Protein AF-A0A357M5N4-F1 (afdb_monomer_lite)

pLDDT: mean 82.16, std 16.51, range [43.53, 98.31]

Structure (mmCIF, N/CA/C/O backbone):
data_AF-A0A357M5N4-F1
#
_entry.id   AF-A0A357M5N4-F1
#
loop_
_atom_site.group_PDB
_atom_site.id
_atom_site.type_symbol
_atom_site.label_atom_id
_atom_site.label_alt_id
_atom_site.label_comp_id
_atom_site.label_asym_id
_atom_site.label_entity_id
_atom_site.label_seq_id
_atom_site.pdbx_PDB_ins_code
_atom_site.Cartn_x
_atom_site.Cartn_y
_atom_site.Cartn_z
_atom_site.occupancy
_atom_site.B_iso_or_equiv
_atom_site.auth_seq_id
_atom_site.auth_comp_id
_atom_site.auth_asym_id
_atom_site.auth_atom_id
_atom_site.pdbx_PDB_model_num
ATOM 1 N N . ASP A 1 1 ? 18.218 -0.589 8.675 1.00 74.56 1 ASP A N 1
ATOM 2 C CA . ASP A 1 1 ? 18.229 -2.055 8.891 1.00 74.56 1 ASP A CA 1
ATOM 3 C C . ASP A 1 1 ? 18.122 -2.624 7.501 1.00 74.56 1 ASP A C 1
ATOM 5 O O . ASP A 1 1 ? 17.071 -2.484 6.873 1.00 74.56 1 ASP A O 1
ATOM 9 N N . SER A 1 2 ? 19.260 -3.066 6.977 1.00 83.75 2 SER A N 1
ATOM 10 C CA . SER A 1 2 ? 19.435 -3.181 5.534 1.00 83.75 2 SER A CA 1
ATOM 11 C C . SER A 1 2 ? 18.767 -4.439 4.993 1.00 83.75 2 SER A C 1
ATOM 13 O O . SER A 1 2 ? 18.596 -5.439 5.700 1.00 83.75 2 SER A O 1
ATOM 15 N N . LEU A 1 3 ? 18.410 -4.431 3.708 1.00 82.31 3 LEU A N 1
ATOM 16 C CA . LEU A 1 3 ? 17.945 -5.653 3.050 1.00 82.31 3 LEU A CA 1
ATOM 17 C C . LEU A 1 3 ? 19.020 -6.753 3.063 1.00 82.31 3 LEU A C 1
ATOM 19 O O . LEU A 1 3 ? 18.677 -7.938 3.125 1.00 82.31 3 LEU A O 1
ATOM 23 N N . MET A 1 4 ? 20.305 -6.373 3.064 1.00 81.50 4 MET A N 1
ATOM 24 C CA . MET A 1 4 ? 21.443 -7.290 3.184 1.00 81.50 4 MET A CA 1
ATOM 25 C C . MET A 1 4 ? 21.457 -8.012 4.531 1.00 81.50 4 MET A C 1
ATOM 27 O O . MET A 1 4 ? 21.519 -9.242 4.557 1.00 81.50 4 MET A O 1
ATOM 31 N N . ASP A 1 5 ? 21.308 -7.276 5.636 1.00 85.12 5 ASP A N 1
ATOM 32 C CA . ASP A 1 5 ? 21.256 -7.851 6.989 1.00 85.12 5 ASP A CA 1
ATOM 33 C C . ASP A 1 5 ? 20.103 -8.858 7.133 1.00 85.12 5 ASP A C 1
ATOM 35 O O . ASP A 1 5 ? 20.180 -9.824 7.896 1.00 85.12 5 ASP A O 1
ATOM 39 N N . ARG A 1 6 ? 19.039 -8.659 6.348 1.00 82.38 6 ARG A N 1
ATOM 40 C CA . ARG A 1 6 ? 17.822 -9.477 6.341 1.00 82.38 6 ARG A CA 1
ATOM 41 C C . ARG A 1 6 ? 17.818 -10.597 5.302 1.00 82.38 6 ARG A C 1
ATOM 43 O O . ARG A 1 6 ? 16.888 -11.400 5.304 1.00 82.38 6 ARG A O 1
ATOM 50 N N . SER A 1 7 ? 18.830 -10.685 4.434 1.00 83.12 7 SER A N 1
ATOM 51 C CA . SER A 1 7 ? 18.854 -11.616 3.290 1.00 83.12 7 SER A CA 1
ATOM 52 C C . SER A 1 7 ? 17.634 -11.472 2.357 1.00 83.12 7 SER A C 1
ATOM 54 O O . SER A 1 7 ? 17.100 -12.465 1.866 1.00 83.12 7 SER A O 1
ATOM 56 N N . GLN A 1 8 ? 17.168 -10.236 2.136 1.00 83.56 8 GLN A N 1
ATOM 57 C CA . GLN A 1 8 ? 15.992 -9.906 1.310 1.00 83.56 8 GLN A CA 1
ATOM 58 C C . GLN A 1 8 ? 16.337 -9.055 0.076 1.00 83.56 8 GLN A C 1
ATOM 60 O O . GLN A 1 8 ? 15.457 -8.412 -0.493 1.00 83.56 8 GLN A O 1
ATOM 65 N N . THR A 1 9 ? 17.603 -9.025 -0.334 1.00 82.50 9 THR A N 1
ATOM 66 C CA . THR A 1 9 ? 18.056 -8.250 -1.494 1.00 82.50 9 THR A CA 1
ATOM 67 C C . THR A 1 9 ? 17.579 -8.856 -2.815 1.00 82.50 9 THR A C 1
ATOM 69 O O . THR A 1 9 ? 17.502 -10.077 -2.967 1.00 82.50 9 THR A O 1
ATOM 72 N N . ALA A 1 10 ? 17.291 -8.007 -3.807 1.00 80.31 10 ALA A N 1
ATOM 73 C CA . ALA A 1 10 ? 16.985 -8.453 -5.171 1.00 80.31 10 ALA A CA 1
ATOM 74 C C . ALA A 1 10 ? 18.240 -8.850 -5.983 1.00 80.31 10 ALA A C 1
ATOM 76 O O . ALA A 1 10 ? 18.123 -9.439 -7.059 1.00 80.31 10 ALA A O 1
ATOM 77 N N . GLY A 1 11 ? 19.436 -8.540 -5.474 1.00 80.94 11 GLY A N 1
ATOM 78 C CA . GLY A 1 11 ? 20.732 -8.839 -6.081 1.00 80.94 11 GLY A CA 1
ATOM 79 C C . GLY A 1 11 ? 21.890 -8.380 -5.192 1.00 80.94 11 GLY A C 1
ATOM 80 O O . GLY A 1 11 ? 21.672 -7.837 -4.111 1.00 80.94 11 GLY A O 1
ATOM 81 N N . GLU A 1 12 ? 23.125 -8.601 -5.643 1.00 73.19 12 GLU A N 1
ATOM 82 C CA . GLU A 1 12 ? 24.335 -8.204 -4.898 1.00 73.19 12 GLU A CA 1
ATOM 83 C C . GLU A 1 12 ? 24.498 -6.676 -4.795 1.00 73.19 12 GLU A C 1
ATOM 85 O O . GLU A 1 12 ? 25.132 -6.196 -3.859 1.00 73.19 12 GLU A O 1
ATOM 90 N N . ASP A 1 13 ? 23.854 -5.926 -5.695 1.00 75.12 13 ASP A N 1
ATOM 91 C CA . ASP A 1 13 ? 23.895 -4.460 -5.761 1.00 75.12 13 ASP A CA 1
ATOM 92 C C . ASP A 1 13 ? 22.658 -3.771 -5.133 1.00 75.12 13 ASP A C 1
ATOM 94 O O . ASP A 1 13 ? 22.431 -2.581 -5.347 1.00 75.12 13 ASP A O 1
ATOM 98 N N . ASP A 1 14 ? 21.820 -4.497 -4.380 1.00 77.56 14 ASP A N 1
ATOM 99 C CA . ASP A 1 14 ? 20.644 -3.924 -3.705 1.00 77.56 14 ASP A CA 1
ATOM 100 C C . ASP A 1 14 ? 21.005 -3.467 -2.283 1.00 77.56 14 ASP A C 1
ATOM 102 O O . ASP A 1 14 ? 20.944 -4.232 -1.317 1.00 77.56 14 ASP A O 1
ATOM 106 N N . PHE A 1 15 ? 21.427 -2.206 -2.179 1.00 78.69 15 PHE A N 1
ATOM 107 C CA . PHE A 1 15 ? 21.901 -1.573 -0.942 1.00 78.69 15 PHE A CA 1
ATOM 108 C C . PHE A 1 15 ? 20.810 -0.826 -0.160 1.00 78.69 15 PHE A C 1
ATOM 110 O O . PHE A 1 15 ? 21.134 -0.097 0.775 1.00 78.69 15 PHE A O 1
ATOM 117 N N . ARG A 1 16 ? 19.535 -0.967 -0.545 1.00 81.69 16 ARG A N 1
ATOM 118 C CA . ARG A 1 16 ? 18.425 -0.254 0.102 1.00 81.69 16 ARG A CA 1
ATOM 119 C C . ARG A 1 16 ? 18.226 -0.702 1.547 1.00 81.69 16 ARG A C 1
ATOM 121 O O . ARG A 1 16 ? 18.453 -1.870 1.900 1.00 81.69 16 ARG A O 1
ATOM 128 N N . ASP A 1 17 ? 17.737 0.212 2.378 1.00 86.31 17 ASP A N 1
ATOM 129 C CA . ASP A 1 17 ? 17.180 -0.153 3.671 1.00 86.31 17 ASP A CA 1
ATOM 130 C C . ASP A 1 17 ? 15.773 -0.750 3.504 1.00 86.31 17 ASP A C 1
ATOM 132 O O . ASP A 1 17 ? 15.078 -0.552 2.504 1.00 86.31 17 ASP A O 1
ATOM 136 N N . ILE A 1 18 ? 15.316 -1.504 4.510 1.00 83.62 18 ILE A N 1
ATOM 137 C CA . ILE A 1 18 ? 13.945 -2.039 4.510 1.00 83.62 18 ILE A CA 1
ATOM 138 C C . ILE A 1 18 ? 12.886 -0.927 4.456 1.00 83.62 18 ILE A C 1
ATOM 140 O O . ILE A 1 18 ? 11.804 -1.149 3.922 1.00 83.62 18 ILE A O 1
ATOM 144 N N . GLY A 1 19 ? 13.188 0.247 5.019 1.00 84.50 19 GLY A N 1
ATOM 145 C CA . GLY A 1 19 ? 12.302 1.411 4.993 1.00 84.50 19 GLY A CA 1
ATOM 146 C C . GLY A 1 19 ? 12.066 1.894 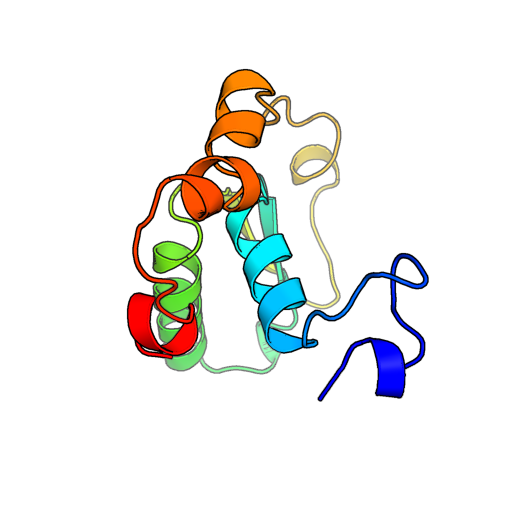3.567 1.00 84.50 19 GLY A C 1
ATOM 147 O O . GLY A 1 19 ? 10.917 1.946 3.136 1.00 84.50 19 GLY A O 1
ATOM 14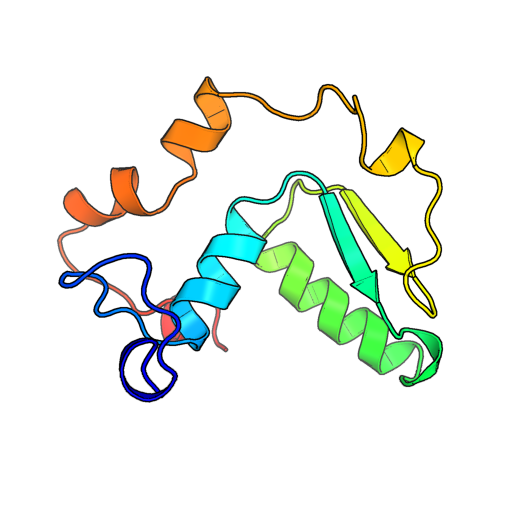8 N N . ASP A 1 20 ? 13.149 2.131 2.831 1.00 82.81 20 ASP A N 1
ATOM 149 C CA . ASP A 1 20 ? 13.128 2.610 1.447 1.00 82.81 20 ASP A CA 1
ATOM 150 C C . ASP A 1 20 ? 12.326 1.655 0.553 1.00 82.81 20 ASP A C 1
ATOM 152 O O . ASP A 1 20 ? 11.411 2.068 -0.153 1.00 82.81 20 ASP A O 1
ATOM 156 N N . LEU A 1 21 ? 12.564 0.341 0.674 1.00 84.94 21 LEU A N 1
ATOM 157 C CA . LEU A 1 21 ? 11.803 -0.662 -0.080 1.00 84.94 21 LEU A CA 1
ATOM 158 C C . LEU A 1 21 ? 10.295 -0.617 0.223 1.00 84.94 21 LEU A C 1
ATOM 160 O O . LEU A 1 21 ? 9.475 -0.847 -0.667 1.00 84.94 21 LEU A O 1
ATOM 164 N N . LEU A 1 22 ? 9.911 -0.393 1.481 1.00 86.31 22 LEU A N 1
ATOM 165 C CA . LEU A 1 22 ? 8.498 -0.319 1.854 1.00 86.31 22 LEU A CA 1
ATOM 166 C C . LEU A 1 22 ? 7.839 0.948 1.302 1.00 86.31 22 LEU A C 1
ATOM 168 O O . LEU A 1 22 ? 6.676 0.888 0.903 1.00 86.31 22 LEU A O 1
ATOM 172 N N . ILE A 1 23 ? 8.570 2.063 1.255 1.00 87.56 23 ILE A N 1
ATOM 173 C CA . ILE A 1 23 ? 8.099 3.312 0.650 1.00 87.56 23 ILE A CA 1
ATOM 174 C C . ILE A 1 23 ? 7.927 3.121 -0.862 1.00 87.56 23 ILE A C 1
ATOM 176 O O . ILE A 1 23 ? 6.814 3.320 -1.352 1.00 87.56 23 ILE A O 1
ATOM 180 N N . ASP A 1 24 ? 8.940 2.589 -1.558 1.00 84.62 24 ASP A N 1
ATOM 181 C CA . ASP A 1 24 ? 8.896 2.248 -2.993 1.00 84.62 24 ASP A CA 1
ATOM 182 C C . ASP A 1 24 ? 7.625 1.453 -3.355 1.00 84.62 24 ASP A C 1
ATOM 184 O O . ASP A 1 24 ? 6.931 1.719 -4.342 1.00 84.62 24 ASP A O 1
ATOM 188 N N . GLN A 1 25 ? 7.296 0.440 -2.547 1.00 88.75 25 GLN A N 1
ATOM 189 C CA . GLN A 1 25 ? 6.133 -0.420 -2.775 1.00 88.75 25 GLN A CA 1
ATOM 190 C C . GLN A 1 25 ? 4.799 0.311 -2.588 1.00 88.75 25 GLN A C 1
ATOM 192 O O . GLN A 1 25 ? 3.832 0.002 -3.285 1.00 88.75 25 GLN A O 1
ATOM 197 N N . ILE A 1 26 ? 4.725 1.264 -1.656 1.00 91.88 26 ILE A N 1
ATOM 198 C CA . ILE A 1 26 ? 3.526 2.082 -1.437 1.00 91.88 26 ILE A CA 1
ATOM 199 C C . ILE A 1 26 ? 3.359 3.076 -2.590 1.00 91.88 26 ILE A C 1
ATOM 201 O O . ILE A 1 26 ? 2.264 3.198 -3.138 1.00 91.88 26 ILE A O 1
ATOM 205 N N . GLU A 1 27 ? 4.431 3.751 -2.994 1.00 88.81 27 GLU A N 1
ATOM 206 C CA . GLU A 1 27 ? 4.403 4.787 -4.032 1.00 88.81 27 GLU A CA 1
ATOM 207 C C . GLU A 1 27 ? 4.100 4.244 -5.429 1.00 88.81 27 GLU A C 1
ATOM 209 O O . GLU A 1 27 ? 3.541 4.951 -6.262 1.00 88.81 27 GLU A O 1
ATOM 214 N N . THR A 1 28 ? 4.409 2.980 -5.701 1.00 84.69 28 THR A N 1
ATOM 215 C CA . THR A 1 28 ? 4.212 2.386 -7.033 1.00 84.69 28 THR A CA 1
ATOM 216 C C . THR A 1 28 ? 2.929 1.567 -7.169 1.00 84.69 28 THR A C 1
ATOM 218 O O . THR A 1 28 ? 2.631 1.073 -8.257 1.00 84.69 28 THR A O 1
ATOM 221 N N . CYS A 1 29 ? 2.144 1.410 -6.097 1.00 91.19 29 CYS A N 1
ATOM 222 C CA . CYS A 1 29 ? 0.953 0.565 -6.136 1.00 91.19 29 CYS A CA 1
ATOM 223 C C . CYS A 1 29 ? -0.263 1.253 -6.785 1.00 91.19 29 CYS A C 1
ATOM 225 O O . CYS A 1 29 ? -0.557 2.419 -6.534 1.00 91.19 29 CYS A O 1
ATOM 227 N N . ASP A 1 30 ? -1.040 0.484 -7.554 1.00 93.31 30 ASP A N 1
ATOM 228 C CA . ASP A 1 30 ? -2.363 0.902 -8.044 1.00 93.31 30 ASP A CA 1
ATOM 229 C C . ASP A 1 30 ? -3.479 0.610 -7.025 1.00 93.31 30 ASP A C 1
ATOM 231 O O . ASP A 1 30 ? -4.527 1.265 -6.997 1.00 93.31 30 ASP A O 1
ATOM 235 N N . VAL A 1 31 ? -3.277 -0.413 -6.190 1.00 95.94 31 VAL A N 1
ATOM 236 C CA . VAL A 1 31 ? -4.225 -0.868 -5.170 1.00 95.94 31 VAL A CA 1
ATOM 237 C C . VAL A 1 31 ? -3.464 -1.145 -3.878 1.00 95.94 31 VAL A C 1
ATOM 239 O O . VAL A 1 31 ? -2.552 -1.970 -3.858 1.00 95.94 31 VAL A O 1
ATOM 242 N N . LEU A 1 32 ? -3.871 -0.484 -2.794 1.00 96.12 32 LEU A N 1
ATOM 243 C CA . LEU A 1 32 ? -3.277 -0.604 -1.468 1.00 96.12 32 LEU A CA 1
ATOM 244 C C . LEU A 1 32 ? -4.268 -1.261 -0.504 1.00 96.12 32 LEU A C 1
ATOM 246 O O . LEU A 1 32 ? -5.317 -0.699 -0.184 1.00 96.12 32 LEU A O 1
ATOM 250 N N . LEU A 1 33 ? -3.929 -2.457 -0.024 1.00 97.50 33 LEU A N 1
ATOM 251 C CA . LEU A 1 33 ? -4.735 -3.182 0.955 1.00 97.50 33 LEU A CA 1
ATOM 252 C C . LEU A 1 33 ? -4.206 -2.886 2.354 1.00 97.50 33 LEU A C 1
ATOM 254 O O . LEU A 1 33 ? -3.180 -3.425 2.768 1.00 97.50 33 LEU A O 1
ATOM 258 N N . LEU A 1 34 ? -4.937 -2.065 3.102 1.00 97.25 34 LEU A N 1
ATOM 259 C CA . LEU A 1 34 ? -4.662 -1.835 4.510 1.00 97.25 34 LEU A CA 1
ATOM 260 C C . LEU A 1 34 ? -5.292 -2.977 5.315 1.00 97.25 34 LEU A C 1
ATOM 262 O O . LEU A 1 34 ? -6.508 -3.034 5.473 1.00 97.25 34 LEU A O 1
ATOM 266 N N . ASN A 1 35 ? -4.482 -3.941 5.753 1.00 97.69 35 ASN A N 1
ATOM 267 C CA . ASN A 1 35 ? -4.950 -5.129 6.474 1.00 97.69 35 ASN A CA 1
ATOM 268 C C . ASN A 1 35 ? -4.814 -4.986 7.994 1.00 97.69 35 ASN A C 1
ATOM 270 O O . ASN A 1 35 ? -4.004 -4.202 8.482 1.00 97.69 35 ASN A O 1
ATOM 274 N N . LYS A 1 36 ? -5.555 -5.829 8.724 1.00 97.56 36 LYS A N 1
ATOM 275 C CA . LYS A 1 36 ? -5.650 -5.856 10.192 1.00 97.56 36 LYS A CA 1
ATOM 276 C C . LYS A 1 36 ? -6.324 -4.614 10.770 1.00 97.56 36 LYS A C 1
ATOM 278 O O . LYS A 1 36 ? -5.982 -4.167 11.864 1.00 97.56 36 LYS A O 1
ATOM 283 N N . CYS A 1 37 ? -7.286 -4.051 10.039 1.00 97.50 37 CYS A N 1
ATOM 284 C CA . CYS A 1 37 ? -8.027 -2.883 10.510 1.00 97.50 37 CYS A CA 1
ATOM 285 C C . CYS A 1 37 ? -8.844 -3.158 11.783 1.00 97.50 37 CYS A C 1
ATOM 287 O O . CYS A 1 37 ? -9.262 -2.222 12.443 1.00 97.50 37 CYS A O 1
ATOM 289 N N . ASP A 1 38 ? -9.052 -4.422 12.148 1.00 97.56 38 ASP A N 1
ATOM 290 C CA . ASP A 1 38 ? -9.688 -4.845 13.395 1.00 97.56 38 ASP A CA 1
ATOM 291 C C . ASP A 1 38 ? -8.816 -4.644 14.647 1.00 97.56 38 ASP A C 1
ATOM 293 O O . ASP A 1 38 ? -9.327 -4.748 15.759 1.00 97.56 38 ASP A O 1
ATOM 297 N N . LEU A 1 39 ? -7.517 -4.369 14.487 1.00 97.75 39 LEU A N 1
ATOM 298 C CA . LEU A 1 39 ? -6.580 -4.199 15.603 1.00 97.75 39 LEU A CA 1
ATOM 299 C C . LEU A 1 39 ? -6.363 -2.739 16.024 1.00 97.75 39 LEU A C 1
ATOM 301 O O . LEU A 1 39 ? -5.613 -2.504 16.970 1.00 97.75 39 LEU A O 1
ATOM 305 N N . LEU A 1 40 ? -6.954 -1.778 15.312 1.00 96.19 40 LEU A N 1
ATOM 306 C CA . LEU A 1 40 ? -6.781 -0.348 15.563 1.00 96.19 40 LEU A CA 1
ATOM 307 C C . LEU A 1 40 ? -8.133 0.331 15.755 1.00 96.19 40 LEU A C 1
ATOM 309 O O . LEU A 1 40 ? -9.136 -0.069 15.163 1.00 96.19 40 LEU A O 1
ATOM 313 N N . GLU A 1 41 ? -8.131 1.404 16.539 1.00 97.81 41 GLU A N 1
ATOM 314 C CA . GLU A 1 41 ? -9.293 2.276 16.652 1.00 97.81 41 GLU A CA 1
ATOM 315 C C . GLU A 1 41 ? -9.471 3.112 15.375 1.00 97.81 41 GLU A C 1
ATOM 317 O O . GLU A 1 41 ? -8.519 3.433 14.657 1.00 97.81 41 GLU A O 1
ATOM 322 N N . GLU A 1 42 ? -10.707 3.535 15.111 1.00 97.00 42 GLU A N 1
ATOM 323 C CA . GLU A 1 42 ? -11.065 4.272 13.892 1.00 97.00 42 GLU A CA 1
ATOM 324 C C . GLU A 1 42 ? -10.239 5.561 13.709 1.00 97.00 42 GLU A C 1
ATOM 326 O O . GLU A 1 42 ? -9.866 5.928 12.595 1.00 97.00 42 GLU A O 1
ATOM 331 N N . GLU A 1 43 ? -9.899 6.251 14.802 1.00 97.56 43 GLU A N 1
ATOM 332 C CA . GLU A 1 43 ? -9.060 7.454 14.756 1.00 97.56 43 GLU A CA 1
ATOM 333 C C . GLU A 1 43 ? -7.625 7.148 14.295 1.00 97.56 43 GLU A C 1
ATOM 335 O O . GLU A 1 43 ? -7.037 7.919 13.532 1.00 97.56 43 GLU A O 1
ATOM 340 N N . GLU A 1 44 ? -7.057 6.026 14.736 1.00 97.62 44 GLU A N 1
ATOM 341 C CA . GLU A 1 44 ? -5.706 5.607 14.365 1.00 97.62 44 GLU A CA 1
ATOM 342 C C . GLU A 1 44 ? -5.658 5.157 12.903 1.00 97.62 44 GLU A C 1
ATOM 344 O O . GLU A 1 44 ? -4.743 5.545 12.173 1.00 97.62 44 GLU A O 1
ATOM 349 N N . LEU A 1 45 ? -6.687 4.433 12.446 1.00 97.62 45 LEU A N 1
ATOM 350 C CA . LEU A 1 45 ? -6.850 4.078 11.035 1.00 97.62 45 LEU A CA 1
ATOM 351 C C . LEU A 1 45 ? -6.911 5.319 10.148 1.00 97.62 45 LEU A C 1
ATOM 353 O O . LEU A 1 45 ? -6.206 5.387 9.146 1.00 97.62 45 LEU A O 1
ATOM 357 N N . ASN A 1 46 ? -7.689 6.329 10.535 1.00 96.75 46 ASN A N 1
ATOM 358 C CA . ASN A 1 46 ? -7.804 7.565 9.763 1.00 96.75 46 ASN A CA 1
ATOM 359 C C . ASN A 1 46 ? -6.471 8.328 9.678 1.00 96.75 46 ASN A C 1
ATOM 361 O O . ASN A 1 46 ? -6.146 8.888 8.630 1.00 96.75 46 ASN A O 1
ATOM 365 N N . LYS A 1 47 ? -5.670 8.331 10.754 1.00 96.94 47 LYS A N 1
ATOM 366 C CA . LYS A 1 47 ? -4.316 8.914 10.736 1.00 96.94 47 LYS A CA 1
ATOM 367 C C . LYS A 1 47 ? -3.396 8.151 9.787 1.00 96.94 47 LYS A C 1
ATOM 369 O O . LYS A 1 47 ? -2.709 8.778 8.983 1.00 96.94 47 LYS A O 1
ATOM 374 N N . LEU A 1 48 ? -3.409 6.821 9.852 1.00 95.69 48 LEU A N 1
ATOM 375 C CA . LEU A 1 48 ? -2.602 5.976 8.976 1.00 95.69 48 LEU A CA 1
ATOM 376 C C . LEU A 1 48 ? -2.996 6.155 7.506 1.00 95.69 48 LEU A C 1
ATOM 378 O O . LEU 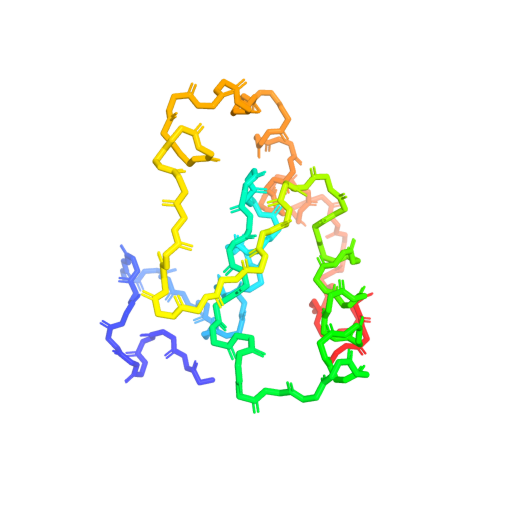A 1 48 ? -2.135 6.354 6.654 1.00 95.69 48 LEU A O 1
ATOM 382 N N . GLU A 1 49 ? -4.292 6.174 7.207 1.00 96.38 49 GLU A N 1
ATOM 383 C CA . GLU A 1 49 ? -4.784 6.436 5.856 1.00 96.38 49 GLU A CA 1
ATOM 384 C C . GLU A 1 49 ? -4.386 7.817 5.350 1.00 96.38 49 GLU A C 1
ATOM 386 O O . GLU A 1 49 ? -4.034 7.946 4.182 1.00 96.38 49 GLU A O 1
ATOM 391 N N . ALA A 1 50 ? -4.381 8.842 6.204 1.00 95.81 50 ALA A N 1
ATOM 392 C CA . ALA A 1 50 ? -3.921 10.168 5.809 1.00 95.81 50 ALA A CA 1
ATOM 393 C C . ALA A 1 50 ? -2.436 10.171 5.403 1.00 95.81 50 ALA A C 1
ATOM 395 O O . ALA A 1 50 ? -2.075 10.863 4.454 1.00 95.81 50 ALA A O 1
ATOM 396 N N . VAL A 1 51 ? -1.585 9.392 6.081 1.00 94.44 51 VAL A N 1
ATOM 397 C CA . VAL A 1 51 ? -0.173 9.218 5.696 1.00 94.44 51 VAL A CA 1
ATOM 398 C C . VAL A 1 51 ? -0.067 8.451 4.378 1.00 94.44 51 VAL A C 1
ATOM 400 O O . VAL A 1 51 ? 0.560 8.935 3.439 1.00 94.44 51 VAL A O 1
ATOM 403 N N . LEU A 1 52 ? -0.750 7.311 4.258 1.00 94.75 52 LEU A N 1
ATOM 404 C CA . LEU A 1 52 ? -0.741 6.490 3.041 1.00 94.75 52 LEU A CA 1
ATOM 405 C C . LEU A 1 52 ? -1.262 7.257 1.818 1.00 94.75 52 LEU A C 1
ATOM 407 O O . LEU A 1 52 ? -0.743 7.096 0.720 1.00 94.75 52 LEU A O 1
ATOM 411 N N . ARG A 1 53 ? -2.249 8.139 2.005 1.00 94.06 53 ARG A N 1
ATOM 412 C CA . ARG A 1 53 ? -2.781 9.009 0.948 1.00 94.06 53 ARG A CA 1
ATOM 413 C C . ARG A 1 53 ? -1.828 10.117 0.521 1.00 94.06 53 ARG A C 1
ATOM 415 O O . ARG A 1 53 ? -1.965 10.592 -0.600 1.00 94.06 53 ARG A O 1
ATOM 422 N N . LYS A 1 54 ? -0.901 10.544 1.381 1.00 91.62 54 LYS A N 1
ATOM 423 C CA . LYS A 1 54 ? 0.162 11.477 0.983 1.00 91.62 54 LYS A CA 1
ATOM 424 C C . LYS A 1 54 ? 1.205 10.779 0.117 1.00 91.62 54 LYS A C 1
ATOM 426 O O . LYS A 1 54 ? 1.583 11.344 -0.898 1.00 91.62 54 LYS A O 1
ATOM 431 N N . LEU A 1 55 ? 1.603 9.567 0.508 1.00 89.62 55 LEU A N 1
ATOM 432 C CA . LEU A 1 55 ? 2.577 8.755 -0.227 1.00 89.62 55 LEU A CA 1
ATOM 433 C C . LEU A 1 55 ? 2.021 8.284 -1.574 1.00 89.62 55 LEU A C 1
ATOM 435 O O . LEU A 1 55 ? 2.684 8.372 -2.597 1.00 89.62 55 LEU A O 1
ATOM 439 N N . GLN A 1 56 ? 0.769 7.824 -1.594 1.00 91.81 56 GLN A N 1
ATOM 440 C CA . GLN A 1 56 ? 0.121 7.351 -2.811 1.00 91.81 56 GLN A CA 1
ATOM 441 C C . GLN A 1 56 ? -1.316 7.900 -2.927 1.00 91.81 56 GLN A C 1
ATOM 443 O O . GLN A 1 56 ? -2.293 7.275 -2.490 1.00 91.81 56 GLN A O 1
ATOM 448 N N . PRO A 1 57 ? -1.475 9.090 -3.537 1.00 91.44 57 PRO A N 1
ATOM 449 C CA . PRO A 1 57 ? -2.766 9.769 -3.641 1.00 91.44 57 PRO A CA 1
ATOM 450 C C . PRO A 1 57 ? -3.780 9.050 -4.534 1.00 91.44 57 PRO A C 1
ATOM 452 O O . PRO A 1 57 ? -4.987 9.174 -4.318 1.00 91.44 57 PRO A O 1
ATOM 455 N N . THR A 1 58 ? -3.306 8.317 -5.543 1.00 90.81 58 THR A N 1
ATOM 456 C CA . THR A 1 58 ? -4.142 7.802 -6.636 1.00 90.81 58 THR A CA 1
ATOM 457 C C . THR A 1 58 ? -4.552 6.344 -6.474 1.00 90.81 58 THR A C 1
ATOM 459 O O . THR A 1 58 ? -5.568 5.949 -7.050 1.00 90.81 58 THR A O 1
ATOM 462 N N . ALA A 1 59 ? -3.841 5.562 -5.655 1.00 93.50 59 ALA A N 1
ATOM 463 C CA . ALA A 1 59 ? -4.174 4.154 -5.470 1.00 93.50 59 ALA A CA 1
ATOM 464 C C . ALA A 1 59 ? -5.576 3.954 -4.893 1.00 93.50 59 ALA A C 1
ATOM 466 O O . ALA A 1 59 ? -6.086 4.722 -4.067 1.00 93.50 59 ALA A O 1
ATOM 467 N N . LYS A 1 60 ? -6.192 2.837 -5.260 1.00 95.44 60 LYS A N 1
ATOM 468 C CA . LYS A 1 60 ? -7.387 2.347 -4.584 1.00 95.44 60 LYS A CA 1
ATOM 469 C C . LYS A 1 60 ? -6.999 1.807 -3.204 1.00 95.44 60 LYS A C 1
ATOM 471 O O . LYS A 1 60 ? -6.360 0.768 -3.116 1.00 95.44 60 LYS A O 1
ATOM 476 N N . LEU A 1 61 ? -7.396 2.495 -2.133 1.00 96.69 61 LEU A N 1
ATOM 477 C CA . LEU A 1 61 ? -7.149 2.056 -0.755 1.00 96.69 61 LEU A CA 1
ATOM 478 C C . LEU A 1 61 ? -8.337 1.234 -0.246 1.00 96.69 61 LEU A C 1
ATOM 480 O O . LEU A 1 61 ? -9.474 1.706 -0.295 1.00 96.69 61 LEU A O 1
ATOM 484 N N . ILE A 1 62 ? -8.072 0.022 0.242 1.00 97.62 62 ILE A N 1
ATOM 485 C CA . ILE A 1 62 ? -9.088 -0.921 0.724 1.00 97.62 62 ILE A CA 1
ATOM 486 C C . ILE A 1 62 ? -8.726 -1.373 2.141 1.00 97.62 62 ILE A C 1
ATOM 488 O O . ILE A 1 62 ? -7.684 -1.995 2.347 1.00 97.62 62 ILE A O 1
ATOM 492 N N . ARG A 1 63 ? -9.604 -1.101 3.114 1.00 97.62 63 ARG A N 1
ATOM 493 C CA . ARG A 1 63 ? -9.501 -1.668 4.467 1.00 97.62 63 ARG A CA 1
ATOM 494 C C . ARG A 1 63 ? -9.883 -3.141 4.453 1.00 97.62 63 ARG A C 1
ATOM 496 O O . ARG A 1 63 ? -10.897 -3.514 3.866 1.00 97.62 63 ARG A O 1
ATOM 503 N N . THR A 1 64 ? -9.101 -3.972 5.130 1.00 98.31 64 THR A N 1
ATOM 504 C CA . THR A 1 64 ? -9.310 -5.422 5.183 1.00 98.31 64 THR A CA 1
ATOM 505 C C . THR A 1 64 ? -9.016 -5.989 6.571 1.00 98.31 64 THR A C 1
ATOM 507 O O . THR A 1 64 ? -8.265 -5.425 7.370 1.00 98.31 64 THR A O 1
ATOM 510 N N . VAL A 1 65 ? -9.624 -7.141 6.849 1.00 98.19 65 VAL A N 1
ATOM 511 C CA . VAL A 1 65 ? -9.398 -7.955 8.048 1.00 98.19 65 VAL A CA 1
ATOM 512 C C . VAL A 1 65 ? -9.085 -9.367 7.576 1.00 98.19 65 VAL A C 1
ATOM 514 O O . VAL A 1 65 ? -9.787 -9.900 6.715 1.00 98.19 65 VAL A O 1
ATOM 517 N N . ASN A 1 66 ? -8.016 -9.970 8.101 1.00 97.25 66 ASN A N 1
ATOM 518 C CA . ASN A 1 66 ? -7.518 -11.283 7.666 1.00 97.25 66 ASN A CA 1
ATOM 519 C C . ASN A 1 66 ? -7.273 -11.397 6.143 1.00 97.25 66 ASN A C 1
ATOM 521 O O . ASN A 1 66 ? -7.358 -12.487 5.583 1.00 97.25 66 ASN A O 1
ATOM 525 N N . GLY A 1 67 ? -6.980 -10.279 5.467 1.00 96.12 67 GLY A N 1
ATOM 526 C CA . GLY A 1 67 ? -6.727 -10.233 4.022 1.00 96.12 67 GLY A CA 1
ATOM 527 C C . GLY A 1 67 ? -7.954 -10.498 3.142 1.00 96.12 67 GLY A C 1
ATOM 528 O O . GLY A 1 67 ? -7.801 -10.777 1.956 1.00 96.12 67 GLY A O 1
ATOM 529 N N . VAL A 1 68 ? -9.167 -10.438 3.698 1.00 97.94 68 VAL A N 1
ATOM 530 C CA . VAL A 1 68 ? -10.399 -10.661 2.931 1.00 97.94 68 VAL A CA 1
ATOM 531 C C . VAL A 1 68 ? -10.670 -9.465 2.013 1.00 97.94 68 VAL A C 1
ATOM 533 O O . VAL A 1 68 ? -10.881 -8.350 2.484 1.00 97.94 68 VAL A O 1
ATOM 536 N N . VAL A 1 69 ? -10.696 -9.718 0.703 1.00 97.44 69 VAL A N 1
ATOM 537 C CA . VAL A 1 69 ? -10.985 -8.753 -0.371 1.00 97.44 69 VAL A CA 1
ATOM 538 C C . VAL A 1 69 ? -11.676 -9.482 -1.534 1.00 97.44 69 VAL A C 1
ATOM 540 O O . VAL A 1 69 ? -11.440 -10.676 -1.731 1.00 97.44 69 VAL A O 1
ATOM 543 N N . ASP A 1 70 ? -12.524 -8.802 -2.314 1.00 97.50 70 ASP A N 1
ATOM 544 C CA . ASP A 1 70 ? -13.035 -9.377 -3.570 1.00 97.50 70 ASP A CA 1
ATOM 545 C C . ASP A 1 70 ? -11.872 -9.480 -4.578 1.00 97.50 70 ASP A C 1
ATOM 547 O O . ASP A 1 70 ? -11.246 -8.462 -4.877 1.00 97.50 70 ASP A O 1
ATOM 551 N N . PRO A 1 71 ? -11.563 -10.666 -5.139 1.00 96.69 71 PRO A N 1
ATOM 552 C CA . PRO A 1 71 ? -10.492 -10.814 -6.120 1.00 96.69 71 PRO A CA 1
ATOM 553 C C . PRO A 1 71 ? -10.585 -9.855 -7.313 1.00 96.69 71 PRO A C 1
ATOM 555 O O . PRO A 1 71 ? -9.554 -9.497 -7.872 1.00 96.69 71 PRO A O 1
ATOM 558 N N . LYS A 1 72 ? -11.781 -9.398 -7.701 1.00 96.69 72 LYS A N 1
ATOM 559 C CA . LYS A 1 72 ? -11.961 -8.415 -8.789 1.00 96.69 72 LYS A CA 1
ATOM 560 C C . LYS A 1 72 ? -11.373 -7.041 -8.475 1.00 96.69 72 LYS A C 1
ATOM 562 O O . LYS A 1 72 ? -11.143 -6.250 -9.382 1.00 96.69 72 LYS A O 1
ATOM 567 N N . GLU A 1 73 ? -11.147 -6.754 -7.200 1.00 96.06 73 GLU A N 1
ATOM 568 C CA . GLU A 1 73 ? -10.576 -5.494 -6.737 1.00 96.06 73 GLU A CA 1
ATOM 569 C C . GLU A 1 73 ? -9.053 -5.450 -6.913 1.00 96.06 73 GLU A C 1
ATOM 571 O O . GLU A 1 73 ? -8.485 -4.362 -6.901 1.00 96.06 73 GLU A O 1
ATOM 576 N N . ILE A 1 74 ? -8.406 -6.612 -7.082 1.00 95.06 74 ILE A N 1
ATOM 577 C CA . ILE A 1 74 ? -6.941 -6.756 -7.172 1.00 95.06 74 ILE A CA 1
ATOM 578 C C . ILE A 1 74 ? -6.465 -7.511 -8.422 1.00 95.06 74 ILE A C 1
ATOM 580 O O . ILE A 1 74 ? -5.314 -7.370 -8.822 1.00 95.06 74 ILE A O 1
ATOM 584 N N . LEU A 1 75 ? -7.328 -8.297 -9.068 1.00 94.88 75 LEU A N 1
ATOM 585 C CA . LEU A 1 75 ? -7.024 -9.036 -10.292 1.00 94.88 75 LEU A CA 1
ATOM 586 C C . LEU A 1 75 ? -7.732 -8.400 -11.486 1.00 94.88 75 LEU A C 1
ATOM 588 O O . LEU A 1 75 ? -8.919 -8.093 -11.416 1.00 94.88 75 LEU A O 1
ATOM 592 N N . ASN A 1 76 ? -7.025 -8.290 -12.616 1.00 92.88 76 ASN A N 1
ATOM 593 C CA . ASN A 1 76 ? -7.564 -7.767 -13.879 1.00 92.88 76 ASN A CA 1
ATOM 594 C C . ASN A 1 76 ? -8.251 -6.393 -13.738 1.00 92.88 76 ASN A C 1
ATOM 596 O O . ASN A 1 76 ? -9.238 -6.117 -14.418 1.00 92.88 76 ASN A O 1
ATOM 600 N N . THR A 1 77 ? -7.733 -5.531 -12.860 1.00 93.31 77 THR A N 1
ATOM 601 C CA . THR A 1 77 ? -8.328 -4.220 -12.547 1.00 93.31 77 THR A CA 1
ATOM 602 C C . THR A 1 77 ? -8.211 -3.219 -13.697 1.00 93.31 77 THR A C 1
ATOM 604 O O . THR A 1 77 ? -8.982 -2.265 -13.761 1.00 93.31 77 THR A O 1
ATOM 607 N N . GLY A 1 78 ? -7.246 -3.423 -14.602 1.00 91.25 78 GLY A N 1
ATOM 608 C CA . GLY A 1 78 ? -6.947 -2.498 -15.697 1.00 91.25 78 GLY A CA 1
ATOM 609 C C . GLY A 1 78 ? -6.382 -1.153 -15.233 1.00 91.25 78 GLY A C 1
ATOM 610 O O . GLY A 1 78 ? -6.413 -0.201 -16.005 1.00 91.25 78 GLY A O 1
ATOM 611 N N . LEU A 1 79 ? -5.913 -1.063 -13.981 1.00 89.81 79 LEU A N 1
ATOM 612 C CA . LEU A 1 79 ? -5.389 0.177 -13.400 1.00 89.81 79 LEU A CA 1
ATOM 613 C C . LEU A 1 79 ? -3.944 0.468 -13.817 1.00 89.81 79 LEU A C 1
ATOM 615 O O . LEU A 1 79 ? -3.570 1.634 -13.889 1.00 89.81 79 LEU A O 1
ATOM 619 N N . PHE A 1 80 ? -3.179 -0.574 -14.150 1.00 84.75 80 PHE A N 1
ATOM 620 C CA . PHE A 1 80 ? -1.784 -0.440 -14.547 1.00 84.75 80 PHE A CA 1
ATOM 621 C C . PHE A 1 80 ? -1.639 0.375 -15.836 1.00 84.75 80 PHE A C 1
ATOM 623 O O . PHE A 1 80 ? -2.185 0.017 -16.885 1.00 84.75 80 PHE A O 1
ATOM 630 N N . ASP A 1 81 ? -0.847 1.439 -15.758 1.00 81.19 81 ASP A N 1
ATOM 631 C CA . ASP A 1 81 ? -0.565 2.362 -16.850 1.00 81.19 81 ASP A CA 1
ATOM 632 C C . ASP A 1 81 ? 0.951 2.561 -16.948 1.00 81.19 81 ASP A C 1
ATOM 634 O O . ASP A 1 81 ? 1.541 3.331 -16.193 1.00 81.19 81 ASP A O 1
ATOM 638 N N . PHE A 1 82 ? 1.587 1.845 -17.880 1.00 75.31 82 PHE A N 1
ATOM 639 C CA . PHE A 1 82 ? 3.047 1.804 -18.008 1.00 75.31 82 PHE A CA 1
ATOM 640 C C . PHE A 1 82 ? 3.682 3.195 -18.160 1.00 75.31 82 PHE A C 1
ATOM 642 O O . PHE A 1 82 ? 4.734 3.452 -17.578 1.00 75.31 82 PHE A O 1
ATOM 649 N N . GLU A 1 83 ? 3.049 4.102 -18.908 1.00 72.06 83 GLU A N 1
ATOM 650 C CA . GLU A 1 83 ? 3.552 5.469 -19.106 1.00 72.06 83 GLU A CA 1
ATOM 651 C C . GLU A 1 83 ? 3.544 6.255 -17.788 1.00 72.06 83 GLU A C 1
ATOM 653 O O . GLU A 1 83 ? 4.489 6.980 -17.489 1.00 72.06 83 GLU A O 1
ATOM 658 N N . LYS A 1 84 ? 2.520 6.069 -16.946 1.00 69.00 84 LYS A N 1
ATOM 659 C CA . LYS A 1 84 ? 2.485 6.686 -15.611 1.00 69.00 84 LYS A CA 1
ATOM 660 C C . LYS A 1 84 ? 3.464 6.030 -14.650 1.00 69.00 84 LYS A C 1
ATOM 662 O O . LYS A 1 84 ? 4.192 6.745 -13.973 1.00 69.00 84 LYS A O 1
ATOM 667 N N . THR A 1 85 ? 3.499 4.699 -14.602 1.00 65.38 85 THR A N 1
ATOM 668 C CA . THR A 1 85 ? 4.323 3.950 -13.643 1.00 65.38 85 THR A CA 1
ATOM 669 C C . THR A 1 85 ? 5.818 4.112 -13.913 1.00 65.38 85 THR A C 1
ATOM 671 O O . THR A 1 85 ? 6.618 4.210 -12.983 1.00 65.38 85 THR A O 1
ATOM 674 N N . SER A 1 86 ? 6.214 4.181 -15.188 1.00 63.81 86 SER A N 1
ATOM 675 C CA . SER A 1 86 ? 7.606 4.455 -15.557 1.00 63.81 86 SER A CA 1
ATOM 676 C C . SER A 1 86 ? 8.042 5.861 -15.138 1.00 63.81 86 SER A C 1
ATOM 678 O O . SER A 1 86 ? 9.155 6.022 -14.660 1.00 63.81 86 SER A O 1
ATOM 680 N N . LEU A 1 87 ? 7.171 6.870 -15.218 1.00 57.38 87 LEU A N 1
ATOM 681 C CA . LEU A 1 87 ? 7.489 8.233 -14.773 1.00 57.38 87 LEU A CA 1
ATOM 682 C C . LEU A 1 87 ? 7.389 8.430 -13.251 1.00 57.38 87 LEU A C 1
ATOM 684 O O . LEU A 1 87 ? 8.055 9.310 -12.716 1.00 57.38 87 LEU A O 1
ATOM 688 N N . SER A 1 88 ? 6.555 7.647 -12.561 1.00 54.62 88 SER A N 1
ATOM 689 C CA . SER A 1 88 ? 6.342 7.746 -11.110 1.00 54.62 88 SER A CA 1
ATOM 690 C C . SER A 1 88 ? 7.342 6.947 -10.281 1.00 54.62 88 SER A C 1
ATOM 692 O O . SER A 1 88 ? 7.393 7.119 -9.070 1.00 54.62 88 SER A O 1
ATOM 694 N N . SER A 1 89 ? 8.107 6.049 -10.903 1.00 54.53 89 SER A N 1
ATOM 695 C CA . SER A 1 89 ? 9.193 5.357 -10.214 1.00 54.53 89 SER A CA 1
ATOM 696 C C . SER A 1 89 ? 10.268 6.398 -9.892 1.00 54.53 89 SER A C 1
ATOM 698 O O . SER A 1 89 ? 10.876 6.935 -10.823 1.00 54.53 89 SER A O 1
ATOM 700 N N . GLY A 1 90 ? 10.492 6.691 -8.604 1.00 51.22 90 GLY A N 1
ATOM 701 C CA . GLY A 1 90 ? 11.494 7.654 -8.120 1.00 51.22 90 GLY A CA 1
ATOM 702 C C . GLY A 1 90 ? 12.814 7.571 -8.892 1.00 51.22 90 GLY A C 1
ATOM 703 O O . GLY A 1 90 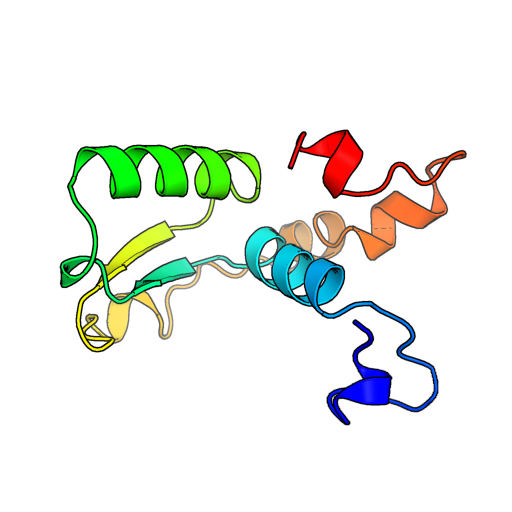? 13.314 8.581 -9.371 1.00 51.22 90 GLY A O 1
ATOM 704 N N . TRP A 1 91 ? 13.248 6.354 -9.225 1.00 47.22 91 TRP A N 1
ATOM 705 C CA . TRP A 1 91 ? 14.365 5.979 -10.100 1.00 47.22 91 TRP A CA 1
ATOM 706 C C . TRP A 1 91 ? 14.573 6.795 -11.396 1.00 47.22 91 TRP A C 1
ATOM 708 O O . TRP A 1 91 ? 15.713 6.913 -11.845 1.00 47.22 91 TRP A O 1
ATOM 718 N N . ILE A 1 92 ? 13.527 7.344 -12.033 1.00 49.03 92 ILE A N 1
ATOM 719 C CA . ILE A 1 92 ? 13.657 8.182 -13.250 1.00 49.03 92 ILE A CA 1
ATOM 720 C C . ILE A 1 92 ? 13.723 9.686 -12.916 1.00 49.03 92 ILE A C 1
ATOM 722 O O . ILE A 1 92 ? 14.253 10.480 -13.702 1.00 49.03 92 ILE A O 1
ATOM 726 N N . THR A 1 93 ? 13.278 10.082 -11.724 1.00 46.88 93 THR A N 1
ATOM 727 C CA . THR A 1 93 ? 13.298 11.473 -11.241 1.00 46.88 93 THR A CA 1
ATOM 728 C C . THR A 1 93 ? 14.512 11.764 -10.341 1.00 46.88 93 THR A C 1
ATOM 730 O O . THR A 1 93 ? 15.099 12.842 -10.450 1.00 46.88 93 THR A O 1
ATOM 733 N N . GLU A 1 94 ? 14.952 10.793 -9.533 1.00 43.53 94 GLU A N 1
ATOM 734 C CA . GLU A 1 94 ? 16.149 10.815 -8.676 1.00 43.53 94 GLU A CA 1
ATOM 735 C C . GLU A 1 94 ? 17.432 11.249 -9.407 1.00 43.53 94 GLU A C 1
ATOM 737 O O . GLU A 1 94 ? 18.101 12.163 -8.924 1.00 43.53 94 GLU A O 1
ATOM 742 N N . PRO A 1 95 ? 17.802 10.687 -10.579 1.00 47.28 95 PRO A N 1
ATOM 743 C CA . PRO A 1 95 ? 19.062 11.041 -11.236 1.00 47.28 95 PRO A CA 1
ATOM 744 C C . PRO A 1 95 ? 19.093 12.470 -11.807 1.00 47.28 95 PRO A C 1
ATOM 746 O O . PRO A 1 95 ? 20.155 12.923 -12.229 1.00 47.28 95 PRO A O 1
ATOM 749 N N . ASN A 1 96 ? 17.960 13.188 -11.825 1.00 46.53 96 ASN A N 1
ATOM 750 C CA . ASN A 1 96 ? 17.875 14.593 -12.245 1.00 46.53 96 ASN A CA 1
ATOM 751 C C . ASN A 1 96 ? 17.783 15.590 -11.070 1.00 46.53 96 ASN A C 1
ATOM 753 O O . ASN A 1 96 ? 17.827 16.798 -11.313 1.00 46.53 96 ASN A O 1
ATOM 757 N N . LYS A 1 97 ? 17.654 15.136 -9.813 1.00 48.44 97 LYS A N 1
ATOM 758 C CA . LYS A 1 97 ? 17.684 16.012 -8.627 1.00 48.44 97 LYS A CA 1
ATOM 759 C C . LYS A 1 97 ? 19.143 16.184 -8.166 1.00 48.44 97 LYS A C 1
ATOM 761 O O . LYS A 1 97 ? 19.829 15.211 -7.884 1.00 48.44 97 LYS A O 1
ATOM 766 N N . GLU A 1 98 ? 19.626 17.429 -8.064 1.00 50.81 98 GLU A N 1
ATOM 767 C CA . GLU A 1 98 ? 21.010 17.738 -7.632 1.00 50.81 98 GLU A CA 1
ATOM 768 C C . GLU A 1 98 ? 21.310 17.322 -6.176 1.00 50.81 98 GLU A C 1
ATOM 770 O O . GLU A 1 98 ? 22.472 17.192 -5.789 1.00 50.81 98 GLU A O 1
ATOM 775 N N . THR A 1 99 ? 20.274 17.093 -5.367 1.00 49.38 99 THR A N 1
ATOM 776 C CA . THR A 1 99 ? 20.371 16.678 -3.965 1.00 49.38 99 THR A CA 1
ATOM 777 C C . THR A 1 99 ? 19.314 15.624 -3.657 1.00 49.38 99 THR A C 1
ATOM 779 O O . THR A 1 99 ? 18.123 15.880 -3.830 1.00 49.38 99 THR A O 1
ATOM 782 N N . HIS A 1 100 ? 19.761 14.464 -3.174 1.00 53.00 100 HIS A N 1
ATOM 783 C CA . HIS A 1 100 ? 18.912 13.419 -2.610 1.00 53.00 100 HIS A CA 1
ATOM 784 C C . HIS A 1 100 ? 18.343 13.916 -1.276 1.00 53.00 100 HIS A C 1
ATOM 786 O O . HIS A 1 100 ? 19.102 14.116 -0.324 1.00 53.00 100 HIS A O 1
ATOM 792 N N . THR A 1 101 ? 17.038 14.169 -1.215 1.00 60.16 101 THR A N 1
ATOM 793 C CA . TH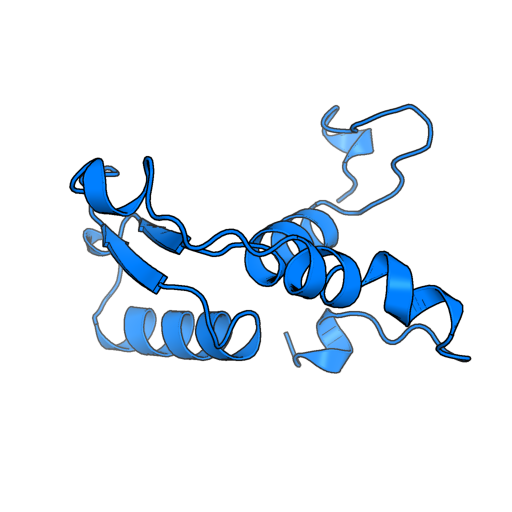R A 1 101 ? 16.338 14.387 0.054 1.00 60.16 101 THR A CA 1
ATOM 794 C C . THR A 1 101 ? 15.764 13.039 0.463 1.00 60.16 101 THR A C 1
ATOM 796 O O . THR A 1 101 ? 14.966 12.503 -0.299 1.00 60.16 101 THR A O 1
ATOM 799 N N . PRO A 1 102 ? 16.178 12.470 1.606 1.00 63.72 102 PRO A N 1
ATOM 800 C CA . PRO A 1 102 ? 15.595 11.234 2.106 1.00 63.72 102 PRO A CA 1
ATOM 801 C C . PRO A 1 102 ? 14.072 11.350 2.199 1.00 63.72 102 PRO A C 1
ATOM 803 O O . PRO A 1 102 ? 13.539 12.386 2.592 1.00 63.72 102 PRO A O 1
ATOM 806 N N . GLU A 1 103 ? 13.373 10.268 1.906 1.00 61.66 103 GLU A N 1
ATOM 807 C CA . GLU A 1 103 ? 11.915 10.151 1.903 1.00 61.66 103 GLU A CA 1
ATOM 808 C C . GLU A 1 103 ? 11.330 10.482 3.285 1.00 61.66 103 GLU A C 1
ATOM 810 O O . GLU A 1 103 ? 10.262 11.081 3.410 1.00 61.66 103 GLU A O 1
ATOM 815 N N . THR A 1 104 ? 12.080 10.158 4.340 1.00 64.25 104 THR A N 1
ATOM 816 C CA . THR A 1 104 ? 11.797 10.571 5.725 1.00 64.25 104 THR A CA 1
ATOM 817 C C . THR A 1 104 ? 11.707 12.091 5.876 1.00 64.25 104 THR A C 1
ATOM 819 O O . THR A 1 104 ? 10.781 12.606 6.503 1.00 64.25 104 THR A O 1
ATOM 822 N N . GLU A 1 105 ? 12.602 12.839 5.230 1.00 65.12 105 GLU A N 1
ATOM 823 C CA . GLU A 1 105 ? 12.574 14.303 5.212 1.00 65.12 105 GLU A CA 1
ATOM 824 C C . GLU A 1 105 ? 11.525 14.862 4.235 1.00 65.12 105 GLU A C 1
ATOM 826 O O . GLU A 1 105 ? 10.857 15.843 4.569 1.00 65.12 105 GLU A O 1
ATOM 831 N N . GLU A 1 106 ? 11.333 14.245 3.062 1.00 62.28 106 GLU A N 1
ATOM 832 C CA . GLU A 1 106 ? 10.359 14.685 2.047 1.00 62.28 106 GLU A CA 1
ATOM 833 C C . GLU A 1 106 ? 8.908 14.541 2.538 1.00 62.28 106 GLU A C 1
ATOM 835 O O . GLU A 1 106 ? 8.090 15.453 2.376 1.00 62.28 106 GLU A O 1
ATOM 840 N N . TYR A 1 107 ? 8.597 13.431 3.209 1.00 63.25 107 TYR A N 1
ATOM 841 C CA . TYR A 1 107 ? 7.253 13.135 3.708 1.00 63.25 107 TYR A CA 1
ATOM 842 C C . TYR A 1 107 ? 7.052 13.451 5.194 1.00 63.25 107 TYR A C 1
ATOM 844 O O . TYR A 1 107 ? 5.921 13.380 5.690 1.00 63.25 107 TYR A O 1
ATOM 852 N N . GLY A 1 108 ? 8.116 13.862 5.889 1.00 56.41 108 GLY A N 1
ATOM 853 C CA . GLY A 1 108 ? 8.088 14.227 7.304 1.00 56.41 108 GLY A CA 1
ATOM 854 C C . GLY A 1 108 ? 7.740 13.052 8.220 1.00 56.41 108 GLY A C 1
ATOM 855 O O . GLY A 1 108 ? 6.964 13.241 9.164 1.00 56.41 108 GLY A O 1
ATOM 856 N N . ILE A 1 109 ? 8.260 11.861 7.903 1.00 52.84 109 ILE A N 1
ATOM 857 C CA . ILE A 1 109 ? 8.076 10.607 8.655 1.00 52.84 109 ILE A CA 1
ATOM 858 C C . ILE A 1 109 ? 9.334 10.208 9.423 1.00 52.84 109 ILE A C 1
ATOM 860 O O . ILE A 1 109 ? 10.452 10.457 8.925 1.00 52.84 109 ILE A O 1
#

Radius of gyration: 15.77 Å; chains: 1; bounding box: 37×29×36 Å

Sequence (109 aa):
DSLMDRSQTAGEDDFRDIGDLLIDQIETCDVLLLNKCDLLEEEELNKLEAVLRKLQPTAKLIRTVNGVVDPKEILNTGLFDFEKTSLSSGWITEPNKETHTPETEEYGI

Secondary structure (DSSP, 8-state):
-BTTTTT--SSTT---BHHHHHHHHHHT-SEEEEE-GGGS-HHHHHHHHHHHHHH-SSSEEEEESTT---GGGTSS-----HHHHHHHSHHHHGGG-SS---HHHHHT-

Foldseek 3Di:
DFCVVVVNAPDPPRGDRPVVVVLLPLLLDQAAEAEPPVVDDPVVVVVVVVLSCVSHVRHHYHYY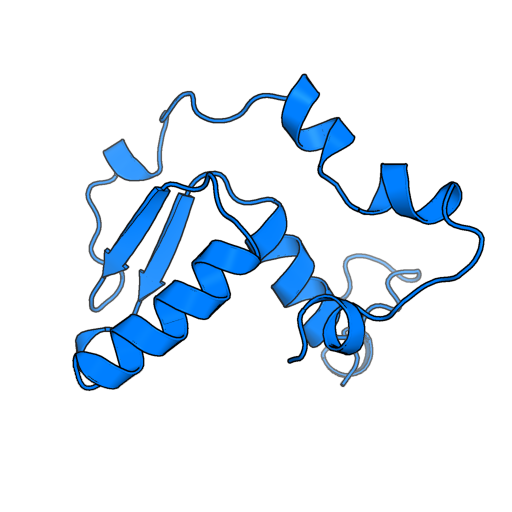YPPDDDVCRPPPVPSDDPVVSVVSRVVVVVVVDPDDDPPCRVSVD